Protein AF-A0A1V6JDM8-F1 (afdb_monomer_lite)

Structure (mmCIF, N/CA/C/O backbone):
data_AF-A0A1V6JDM8-F1
#
_entry.id   AF-A0A1V6JDM8-F1
#
loop_
_atom_site.group_PDB
_atom_site.id
_atom_site.type_symbol
_atom_site.label_atom_id
_atom_site.label_alt_id
_atom_site.label_comp_id
_atom_site.label_asym_id
_atom_site.label_entity_id
_atom_site.label_seq_id
_atom_site.pdbx_PDB_ins_code
_atom_site.Cartn_x
_atom_site.Cartn_y
_atom_site.Cartn_z
_atom_site.occupancy
_atom_site.B_iso_or_equiv
_atom_site.auth_seq_id
_atom_site.auth_comp_id
_atom_site.auth_asym_id
_atom_site.auth_atom_id
_atom_site.pdbx_PDB_model_num
ATOM 1 N N . MET A 1 1 ? -4.578 -3.242 -39.789 1.00 44.28 1 MET A N 1
ATOM 2 C CA . MET A 1 1 ? -3.845 -2.438 -38.785 1.00 44.28 1 MET A CA 1
ATOM 3 C C . MET A 1 1 ? -2.534 -3.147 -38.499 1.00 44.28 1 MET A C 1
ATOM 5 O O . MET A 1 1 ? -2.570 -4.309 -38.120 1.00 44.28 1 MET A O 1
ATOM 9 N N . ARG A 1 2 ? -1.386 -2.521 -38.784 1.00 44.81 2 ARG A N 1
ATOM 10 C CA . ARG A 1 2 ? -0.078 -3.112 -38.467 1.00 44.81 2 ARG A CA 1
ATOM 11 C C . ARG A 1 2 ? 0.078 -3.109 -36.947 1.00 44.81 2 ARG A C 1
ATOM 13 O O . ARG A 1 2 ? 0.059 -2.038 -36.350 1.00 44.81 2 ARG A O 1
ATOM 20 N N . ALA A 1 3 ? 0.210 -4.287 -36.342 1.00 54.53 3 ALA A N 1
ATOM 21 C CA . ALA A 1 3 ? 0.717 -4.411 -34.984 1.00 54.53 3 ALA A CA 1
ATOM 22 C C . ALA A 1 3 ? 2.160 -3.894 -35.007 1.00 54.53 3 ALA A C 1
ATOM 24 O O . ALA A 1 3 ? 3.073 -4.586 -35.452 1.00 54.53 3 ALA A O 1
ATOM 25 N N . GLY A 1 4 ? 2.353 -2.623 -34.655 1.00 52.84 4 GLY A N 1
ATOM 26 C CA . GLY A 1 4 ? 3.688 -2.106 -34.408 1.00 52.84 4 GLY A CA 1
ATOM 27 C C . GLY A 1 4 ? 4.301 -2.936 -33.288 1.00 52.84 4 GLY A C 1
ATOM 28 O O . GLY A 1 4 ? 3.636 -3.174 -32.281 1.00 52.84 4 GLY A O 1
ATOM 29 N N . ASN A 1 5 ? 5.540 -3.390 -33.474 1.00 49.69 5 ASN A N 1
ATOM 30 C CA . ASN A 1 5 ? 6.364 -4.014 -32.441 1.00 49.69 5 ASN A CA 1
ATOM 31 C C . ASN A 1 5 ? 6.620 -2.993 -31.311 1.00 49.69 5 ASN A C 1
ATOM 33 O O . ASN A 1 5 ? 7.720 -2.467 -31.160 1.00 49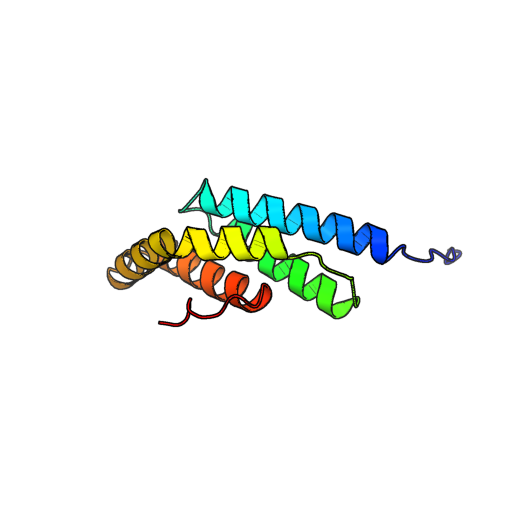.69 5 ASN A O 1
ATOM 37 N N . PHE A 1 6 ? 5.598 -2.668 -30.519 1.00 58.97 6 PHE A N 1
ATOM 38 C CA . PHE A 1 6 ? 5.762 -1.952 -29.266 1.00 58.97 6 PHE A CA 1
ATOM 39 C C . PHE A 1 6 ? 6.357 -2.946 -28.279 1.00 58.97 6 PHE A C 1
ATOM 41 O O . PHE A 1 6 ? 5.650 -3.681 -27.592 1.00 58.97 6 PHE A O 1
ATOM 48 N N . ARG A 1 7 ? 7.691 -2.993 -28.226 1.00 73.00 7 ARG A N 1
ATOM 49 C CA . ARG A 1 7 ? 8.366 -3.501 -27.037 1.00 73.00 7 ARG A CA 1
ATOM 50 C C . ARG A 1 7 ? 7.980 -2.567 -25.897 1.00 73.00 7 ARG A C 1
ATOM 52 O O . ARG A 1 7 ? 8.450 -1.436 -25.834 1.00 73.00 7 ARG A O 1
ATOM 59 N N . LEU A 1 8 ? 7.064 -3.028 -25.052 1.00 76.81 8 LEU A N 1
ATOM 60 C CA . LEU A 1 8 ? 6.730 -2.357 -23.806 1.00 76.81 8 LEU A CA 1
ATOM 61 C C . LEU A 1 8 ? 7.995 -2.274 -22.953 1.00 76.81 8 LEU A C 1
ATOM 63 O O . LEU A 1 8 ? 8.601 -3.295 -22.626 1.00 76.81 8 LEU A O 1
ATOM 67 N N . ASP A 1 9 ? 8.380 -1.052 -22.602 1.00 89.81 9 ASP A N 1
ATOM 68 C CA . ASP A 1 9 ? 9.426 -0.790 -21.622 1.00 89.81 9 ASP A CA 1
ATOM 69 C C . ASP A 1 9 ? 8.880 -1.111 -20.222 1.00 89.81 9 ASP A C 1
ATOM 71 O O . ASP A 1 9 ? 8.335 -0.257 -19.516 1.00 89.81 9 ASP A O 1
ATOM 75 N N . LEU A 1 10 ? 8.945 -2.398 -19.865 1.00 91.00 10 LEU A N 1
ATOM 76 C CA . LEU A 1 10 ? 8.476 -2.906 -18.576 1.00 91.00 10 LEU A CA 1
ATOM 77 C C . LEU A 1 10 ? 9.197 -2.249 -17.386 1.00 91.00 10 LEU A C 1
ATOM 79 O O . LEU A 1 10 ? 8.505 -1.939 -16.416 1.00 91.00 10 LEU A O 1
ATOM 83 N N . PRO A 1 11 ? 10.523 -1.988 -17.423 1.00 94.25 11 PRO A N 1
ATOM 84 C CA . PRO A 1 11 ? 11.198 -1.215 -16.379 1.00 94.25 11 PRO A CA 1
ATOM 85 C C . PRO A 1 11 ? 10.591 0.173 -16.160 1.00 94.25 11 PRO A C 1
ATOM 87 O O . PRO A 1 11 ? 10.224 0.508 -15.034 1.00 94.25 11 PRO A O 1
ATOM 90 N N . THR A 1 12 ? 10.415 0.957 -17.227 1.00 94.12 12 THR A N 1
ATOM 91 C CA . THR A 1 12 ? 9.836 2.306 -17.126 1.00 94.12 12 THR A CA 1
ATOM 92 C C . THR A 1 12 ? 8.393 2.264 -16.626 1.00 94.12 12 THR A C 1
ATOM 94 O O . THR A 1 12 ? 7.990 3.083 -15.793 1.00 94.12 12 THR A O 1
ATOM 97 N N . LEU A 1 13 ? 7.607 1.285 -17.085 1.00 95.12 13 LEU A N 1
ATOM 98 C CA . LEU A 1 13 ? 6.236 1.092 -16.620 1.00 95.12 13 LEU A CA 1
ATOM 99 C C . LEU A 1 13 ? 6.181 0.668 -15.143 1.00 95.12 13 LEU A C 1
ATOM 101 O O . LEU A 1 13 ? 5.325 1.150 -14.402 1.00 95.12 13 LEU A O 1
ATOM 105 N N . GLY A 1 14 ? 7.096 -0.196 -14.702 1.00 96.75 14 GLY A N 1
ATOM 106 C CA . GLY A 1 14 ? 7.226 -0.625 -13.308 1.00 96.75 14 GLY A CA 1
ATOM 107 C C . GLY A 1 14 ? 7.610 0.519 -12.370 1.00 96.75 14 GLY A C 1
ATOM 108 O O . GLY A 1 14 ? 7.015 0.693 -11.304 1.00 96.75 14 GLY A O 1
ATOM 109 N N . GLU A 1 15 ? 8.522 1.378 -12.808 1.00 96.94 15 GLU A N 1
ATOM 110 C CA . GLU A 1 15 ? 8.914 2.591 -12.095 1.00 96.94 15 GLU A CA 1
ATOM 111 C C . GLU A 1 15 ? 7.746 3.601 -12.014 1.00 96.94 15 GLU A C 1
ATOM 113 O O . GLU A 1 15 ? 7.417 4.108 -10.938 1.00 96.94 15 GLU A O 1
ATOM 118 N N . ALA A 1 16 ? 7.013 3.819 -13.112 1.00 96.88 16 ALA A N 1
ATOM 119 C CA . ALA A 1 16 ? 5.801 4.643 -13.097 1.00 96.88 16 ALA A CA 1
ATOM 120 C C . ALA A 1 16 ? 4.710 4.078 -12.165 1.00 96.88 16 ALA A C 1
ATOM 122 O O . ALA A 1 16 ? 4.090 4.831 -11.408 1.00 96.88 16 ALA A O 1
ATOM 123 N N . ALA A 1 17 ? 4.503 2.757 -12.176 1.00 97.75 17 ALA A N 1
ATOM 124 C CA . ALA A 1 17 ? 3.580 2.077 -11.272 1.00 97.75 17 ALA A CA 1
ATOM 125 C C . ALA A 1 17 ? 4.003 2.245 -9.804 1.00 97.75 17 ALA A C 1
ATOM 127 O O . ALA A 1 17 ? 3.163 2.555 -8.960 1.00 97.75 17 ALA A O 1
ATOM 128 N N . SER A 1 18 ? 5.299 2.123 -9.509 1.00 98.25 18 SER A N 1
ATOM 129 C CA . SER A 1 18 ? 5.865 2.300 -8.166 1.00 98.25 18 SER A CA 1
ATOM 130 C C . SER A 1 18 ? 5.601 3.706 -7.624 1.00 98.25 18 SER A C 1
ATOM 132 O O . SER A 1 18 ? 5.065 3.858 -6.524 1.00 98.25 18 SER A O 1
ATOM 134 N N . ARG A 1 19 ? 5.859 4.746 -8.429 1.00 97.81 19 ARG A N 1
ATOM 135 C CA . ARG A 1 19 ? 5.541 6.134 -8.051 1.00 97.81 19 ARG A CA 1
ATOM 136 C C . ARG A 1 19 ? 4.051 6.355 -7.832 1.00 97.81 19 ARG A C 1
ATOM 138 O O . ARG A 1 19 ? 3.667 7.051 -6.891 1.00 97.81 19 ARG A O 1
ATOM 145 N N . ARG A 1 20 ? 3.200 5.768 -8.680 1.00 98.12 20 ARG A N 1
ATOM 146 C CA . ARG A 1 20 ? 1.747 5.900 -8.529 1.00 98.12 20 ARG A CA 1
ATOM 147 C C . ARG A 1 20 ? 1.264 5.250 -7.237 1.00 98.12 20 ARG A C 1
ATOM 149 O O . ARG A 1 20 ? 0.484 5.878 -6.528 1.00 98.12 20 ARG A O 1
ATOM 156 N N . ILE A 1 21 ? 1.763 4.058 -6.905 1.00 98.38 21 ILE A N 1
ATOM 157 C CA . ILE A 1 21 ? 1.480 3.383 -5.630 1.00 98.38 21 ILE A CA 1
ATOM 158 C C . ILE A 1 21 ? 1.905 4.276 -4.459 1.00 98.38 21 ILE A C 1
ATOM 160 O O . ILE A 1 21 ? 1.090 4.525 -3.573 1.00 98.38 21 ILE A O 1
ATOM 164 N N . ALA A 1 22 ? 3.126 4.821 -4.478 1.00 97.69 22 ALA A N 1
ATOM 165 C CA . ALA A 1 22 ? 3.617 5.698 -3.414 1.00 97.69 22 ALA A CA 1
ATOM 166 C C . ALA A 1 22 ? 2.729 6.941 -3.232 1.00 97.69 22 ALA A C 1
ATOM 168 O O . ALA A 1 22 ? 2.372 7.299 -2.106 1.00 97.69 22 ALA A O 1
ATOM 169 N N . ALA A 1 23 ? 2.308 7.571 -4.332 1.00 97.50 23 ALA A N 1
ATOM 170 C CA . ALA A 1 23 ? 1.375 8.693 -4.299 1.00 97.50 23 ALA A CA 1
ATOM 171 C C . ALA A 1 23 ? 0.007 8.292 -3.721 1.00 97.50 23 ALA A C 1
ATOM 173 O O . ALA A 1 23 ? -0.547 9.019 -2.898 1.00 97.50 23 ALA A O 1
ATOM 174 N N . SER A 1 24 ? -0.526 7.128 -4.103 1.00 97.88 24 SER A N 1
ATOM 175 C CA . SER A 1 24 ? -1.809 6.635 -3.594 1.00 97.88 24 SER A CA 1
ATOM 176 C C . SER A 1 24 ? -1.745 6.287 -2.101 1.00 97.88 24 SER A C 1
ATOM 178 O O . SER A 1 24 ? -2.690 6.603 -1.381 1.00 97.88 24 SER A O 1
ATOM 180 N N . VAL A 1 25 ? -0.628 5.748 -1.588 1.00 95.88 25 VAL A N 1
ATOM 181 C CA . VAL A 1 25 ? -0.458 5.517 -0.137 1.00 95.88 25 VAL A CA 1
ATOM 182 C C . VAL A 1 25 ? -0.446 6.844 0.624 1.00 95.88 25 VAL A C 1
ATOM 184 O O . VAL A 1 25 ? -1.157 6.990 1.615 1.00 95.88 25 VAL A O 1
ATOM 187 N N . ARG A 1 26 ? 0.299 7.848 0.141 1.00 95.06 26 ARG A N 1
ATOM 188 C CA . ARG A 1 26 ? 0.315 9.190 0.756 1.00 95.06 26 ARG A CA 1
ATOM 189 C C . ARG A 1 26 ? -1.077 9.828 0.744 1.00 95.06 26 ARG A C 1
ATOM 191 O O . ARG A 1 26 ? -1.502 10.400 1.744 1.00 95.06 26 ARG A O 1
ATOM 198 N N . ALA A 1 27 ? -1.811 9.681 -0.357 1.00 96.00 27 ALA A N 1
ATOM 199 C CA . ALA A 1 27 ? -3.174 10.184 -0.472 1.00 96.00 27 ALA A CA 1
ATOM 200 C C . ALA A 1 27 ? -4.156 9.468 0.472 1.00 96.00 27 ALA A C 1
ATOM 202 O O . ALA A 1 27 ? -5.077 10.116 0.966 1.00 96.00 27 ALA A O 1
ATOM 203 N N . ALA A 1 28 ? -3.961 8.171 0.734 1.00 94.88 28 ALA A N 1
ATOM 204 C CA . ALA A 1 28 ? -4.741 7.410 1.712 1.00 94.88 28 ALA A CA 1
ATOM 205 C C . ALA A 1 28 ? -4.465 7.861 3.156 1.00 94.88 28 ALA A C 1
ATOM 207 O O . ALA A 1 28 ? -5.384 7.956 3.968 1.00 94.88 28 ALA A O 1
ATOM 208 N N . ALA A 1 29 ? -3.202 8.156 3.477 1.00 91.69 29 ALA A N 1
ATOM 209 C CA . ALA A 1 29 ? -2.815 8.678 4.786 1.00 91.69 29 ALA A CA 1
ATOM 210 C C . ALA A 1 29 ? -3.385 10.086 5.034 1.00 91.69 29 ALA A C 1
ATOM 212 O O . ALA A 1 29 ? -3.802 10.401 6.142 1.00 91.69 29 ALA A O 1
ATOM 213 N N . ALA A 1 30 ? -3.442 10.925 3.996 1.00 93.25 30 ALA A N 1
ATOM 214 C CA . ALA A 1 30 ? -3.985 12.279 4.094 1.00 93.25 30 ALA A CA 1
ATOM 215 C C . ALA A 1 30 ? -5.524 12.329 4.145 1.00 93.25 30 ALA A C 1
ATOM 217 O O . ALA A 1 30 ? -6.088 13.323 4.594 1.00 93.25 30 ALA A O 1
ATOM 218 N N . ARG A 1 31 ? -6.212 11.290 3.650 1.00 90.06 31 ARG A N 1
ATOM 219 C CA . ARG A 1 31 ? -7.678 11.250 3.521 1.00 90.06 31 ARG A CA 1
ATOM 220 C C . ARG A 1 31 ? -8.222 9.952 4.118 1.00 90.06 31 ARG A C 1
ATOM 222 O O . ARG A 1 31 ? -8.518 9.011 3.383 1.00 90.06 31 ARG A O 1
ATOM 229 N N . PRO A 1 32 ? -8.341 9.884 5.454 1.00 80.25 32 PRO A N 1
ATOM 230 C CA . PRO A 1 32 ? -8.616 8.645 6.168 1.00 80.25 32 PRO A CA 1
ATOM 231 C C . PRO A 1 32 ? -10.013 8.062 5.950 1.00 80.25 32 PRO A C 1
ATOM 233 O O . PRO A 1 32 ? -10.244 6.926 6.336 1.00 80.25 32 PRO A O 1
ATOM 236 N N . GLU A 1 33 ? -10.916 8.805 5.320 1.00 86.75 33 GLU A N 1
ATOM 237 C CA . GLU A 1 33 ? -12.293 8.379 5.043 1.00 86.75 33 GLU A CA 1
ATOM 238 C C . GLU A 1 33 ? -12.512 8.037 3.562 1.00 86.75 33 GLU A C 1
ATOM 240 O O . GLU A 1 33 ? -13.563 7.532 3.187 1.00 86.75 33 GLU A O 1
ATOM 245 N N . ASP A 1 34 ? -11.506 8.261 2.709 1.00 93.00 34 ASP A N 1
ATOM 246 C CA . ASP A 1 34 ? -11.569 7.929 1.287 1.00 93.00 34 ASP A CA 1
ATOM 247 C C . ASP A 1 34 ? -10.889 6.567 1.036 1.00 93.00 34 ASP A C 1
ATOM 249 O O . ASP A 1 34 ? -9.659 6.466 1.130 1.00 93.00 34 ASP A O 1
ATOM 253 N N . PRO A 1 35 ? -11.638 5.493 0.715 1.00 94.38 35 PRO A N 1
ATOM 254 C CA . PRO A 1 35 ? -11.056 4.186 0.416 1.00 94.38 35 PRO A CA 1
ATOM 255 C C . PRO A 1 35 ? -10.407 4.124 -0.975 1.00 94.38 35 PRO A C 1
ATOM 257 O O . PRO A 1 35 ? -9.626 3.206 -1.245 1.00 94.38 35 PRO A O 1
ATOM 260 N N . MET A 1 36 ? -10.701 5.071 -1.874 1.00 96.38 36 MET A N 1
ATOM 261 C CA . MET A 1 36 ? -10.296 5.000 -3.282 1.00 96.38 36 MET A CA 1
ATOM 262 C C . MET A 1 36 ? -8.780 4.885 -3.491 1.00 96.38 36 MET A C 1
ATOM 264 O O . MET A 1 36 ? -8.366 4.067 -4.318 1.00 96.38 36 MET A O 1
ATOM 268 N N . PRO A 1 37 ? -7.916 5.616 -2.760 1.00 97.00 37 PRO A N 1
ATOM 269 C CA . PRO A 1 37 ? -6.472 5.485 -2.933 1.00 97.00 37 PRO A CA 1
ATOM 270 C C . PRO A 1 37 ? -5.953 4.096 -2.533 1.00 97.00 37 PRO A C 1
ATOM 272 O O . PRO A 1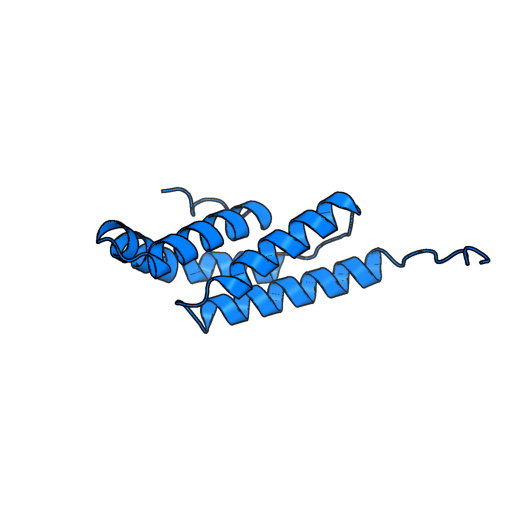 37 ? -5.022 3.582 -3.151 1.00 97.00 37 PRO A O 1
ATOM 275 N N . LEU A 1 38 ? -6.582 3.449 -1.546 1.00 97.12 38 LEU A N 1
ATOM 276 C CA . LEU A 1 38 ? -6.245 2.085 -1.126 1.00 97.12 38 LEU A CA 1
ATOM 277 C C . LEU A 1 38 ? -6.687 1.046 -2.160 1.00 97.12 38 LEU A C 1
ATOM 279 O O . LEU A 1 38 ? -5.937 0.125 -2.492 1.00 97.12 38 LEU A O 1
ATOM 283 N N . GLU A 1 39 ? -7.885 1.215 -2.717 1.00 96.44 39 GLU A N 1
ATOM 284 C CA . GLU A 1 39 ? -8.383 0.373 -3.808 1.00 96.44 39 GLU A CA 1
ATOM 285 C C . GLU A 1 39 ? -7.503 0.488 -5.064 1.00 96.44 39 GLU A C 1
ATOM 287 O O . GLU A 1 39 ? -7.249 -0.509 -5.750 1.00 96.44 39 GLU A O 1
ATOM 292 N N . GLU A 1 40 ? -6.991 1.686 -5.344 1.00 97.44 40 GLU A N 1
ATOM 293 C CA . GLU A 1 40 ? -6.080 1.935 -6.454 1.00 97.44 40 GLU A CA 1
ATOM 294 C C . GLU A 1 40 ? -4.743 1.204 -6.292 1.00 97.44 40 GLU A C 1
ATOM 296 O O . GLU A 1 40 ? -4.294 0.564 -7.245 1.00 97.44 40 GLU A O 1
ATOM 301 N N . ILE A 1 41 ? -4.145 1.210 -5.096 1.00 97.62 41 ILE A N 1
ATOM 302 C CA . ILE A 1 41 ? -2.920 0.441 -4.813 1.00 97.62 41 ILE A CA 1
ATOM 303 C C . ILE A 1 41 ? -3.128 -1.033 -5.164 1.00 97.62 41 ILE A C 1
ATOM 305 O O . ILE A 1 41 ? -2.348 -1.614 -5.920 1.00 97.62 41 ILE A O 1
ATOM 309 N N . ALA A 1 42 ? -4.215 -1.633 -4.670 1.00 95.69 42 ALA A N 1
ATOM 310 C CA . ALA A 1 42 ? -4.523 -3.034 -4.936 1.00 95.69 42 ALA A CA 1
ATOM 311 C C . ALA A 1 42 ? -4.756 -3.309 -6.434 1.00 95.69 42 ALA A C 1
ATOM 313 O O . ALA A 1 42 ? -4.428 -4.387 -6.935 1.00 95.69 42 ALA A O 1
ATOM 314 N N . ARG A 1 43 ? -5.324 -2.353 -7.180 1.00 96.69 43 ARG A N 1
ATOM 315 C CA . ARG A 1 43 ? -5.476 -2.461 -8.638 1.00 96.69 43 ARG A CA 1
ATOM 316 C C . ARG A 1 43 ? -4.117 -2.452 -9.338 1.00 96.69 43 ARG A C 1
ATOM 318 O O . ARG A 1 43 ? -3.847 -3.369 -10.108 1.00 96.69 43 ARG A O 1
ATOM 325 N N . ILE A 1 44 ? -3.262 -1.474 -9.041 1.00 97.69 44 ILE A N 1
ATOM 326 C CA . ILE A 1 44 ? -1.960 -1.316 -9.705 1.00 97.69 44 ILE A CA 1
ATOM 327 C C . ILE A 1 44 ? -1.053 -2.508 -9.410 1.00 97.69 44 ILE A C 1
ATOM 329 O O . ILE A 1 44 ? -0.489 -3.073 -10.342 1.00 97.69 44 ILE A O 1
ATOM 333 N N . VAL A 1 45 ? -0.958 -2.942 -8.149 1.00 96.69 45 VAL A N 1
ATOM 334 C CA . VAL A 1 45 ? -0.110 -4.085 -7.774 1.00 96.69 45 VAL A CA 1
ATOM 335 C C . VAL A 1 45 ? -0.563 -5.369 -8.471 1.00 96.69 45 VAL A C 1
ATOM 337 O O . VAL A 1 45 ? 0.272 -6.128 -8.961 1.00 96.69 45 VAL A O 1
ATOM 340 N N . ARG A 1 46 ? -1.877 -5.615 -8.580 1.00 94.75 46 ARG A N 1
ATOM 341 C CA . ARG A 1 46 ? -2.388 -6.784 -9.316 1.00 94.75 46 ARG A CA 1
ATOM 342 C C . ARG A 1 46 ? -2.041 -6.720 -10.799 1.00 94.75 46 ARG A C 1
ATOM 344 O O . ARG A 1 46 ? -1.570 -7.718 -11.334 1.00 94.75 46 ARG A O 1
ATOM 351 N N . CYS A 1 47 ? -2.214 -5.565 -11.443 1.00 95.12 47 CYS A N 1
ATOM 352 C CA . CYS A 1 47 ? -1.809 -5.386 -12.839 1.00 95.12 47 CYS A CA 1
ATOM 353 C C . CYS A 1 47 ? -0.302 -5.607 -13.012 1.00 95.12 47 CYS A C 1
ATOM 355 O O . CYS A 1 47 ? 0.115 -6.375 -13.874 1.00 95.12 47 CYS A O 1
ATOM 357 N N . ALA A 1 48 ? 0.515 -4.999 -12.155 1.00 95.56 48 ALA A N 1
ATOM 358 C CA . ALA A 1 48 ? 1.962 -5.155 -12.183 1.00 95.56 48 ALA A CA 1
ATOM 359 C C . ALA A 1 48 ? 2.392 -6.618 -12.029 1.00 95.56 48 ALA A C 1
ATOM 361 O O . ALA A 1 48 ? 3.262 -7.074 -12.765 1.00 95.56 48 ALA A O 1
ATOM 362 N N . LYS A 1 49 ? 1.728 -7.382 -11.153 1.00 93.25 49 LYS A N 1
ATOM 363 C CA . LYS A 1 49 ? 1.968 -8.822 -11.001 1.00 93.25 49 LYS A CA 1
ATOM 364 C C . LYS A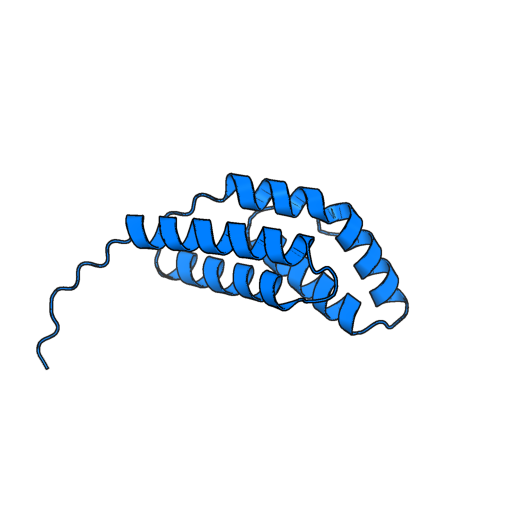 1 49 ? 1.635 -9.608 -12.272 1.00 93.25 49 LYS A C 1
ATOM 366 O O . LYS A 1 49 ? 2.404 -10.487 -12.641 1.00 93.25 49 LYS A O 1
ATOM 371 N N . VAL A 1 50 ? 0.524 -9.293 -12.943 1.00 93.75 50 VAL A N 1
ATOM 372 C CA . VAL A 1 50 ? 0.120 -9.953 -14.202 1.00 93.75 50 VAL A CA 1
ATOM 373 C C . VAL A 1 50 ? 1.146 -9.720 -15.312 1.00 93.75 50 VAL A C 1
ATOM 375 O O . VAL A 1 50 ? 1.470 -10.649 -16.043 1.00 93.75 50 VAL A O 1
ATOM 378 N N . PHE A 1 51 ? 1.683 -8.505 -15.417 1.00 90.56 51 PHE A N 1
ATOM 379 C CA . PHE A 1 51 ? 2.658 -8.143 -16.451 1.00 90.56 51 PHE A CA 1
ATOM 380 C C . PHE A 1 51 ? 4.122 -8.377 -16.044 1.00 90.56 51 PHE A C 1
ATOM 382 O O . PHE A 1 51 ? 5.019 -8.072 -16.828 1.00 90.56 51 PHE A O 1
ATOM 389 N N . GLY A 1 52 ? 4.382 -8.892 -14.837 1.00 92.31 52 GLY A N 1
ATOM 390 C CA . GLY A 1 52 ? 5.741 -9.093 -14.326 1.00 92.31 52 GLY A CA 1
ATOM 391 C C . GLY A 1 52 ? 6.541 -7.793 -14.191 1.00 92.31 52 GLY A C 1
ATOM 392 O O . GLY A 1 52 ? 7.749 -7.792 -14.416 1.00 92.31 52 GLY A O 1
ATOM 393 N N . LEU A 1 53 ? 5.878 -6.677 -13.870 1.00 94.69 53 LEU A N 1
ATOM 394 C CA . LEU A 1 53 ? 6.550 -5.386 -13.742 1.00 94.69 53 LEU A CA 1
ATOM 395 C C . LEU A 1 53 ? 7.439 -5.364 -12.492 1.00 94.69 53 LEU A C 1
ATOM 397 O O . LEU A 1 53 ? 6.966 -5.726 -11.409 1.00 94.69 53 LEU A O 1
ATOM 401 N N . PRO A 1 54 ? 8.690 -4.887 -12.599 1.00 94.12 54 PRO A N 1
ATOM 402 C CA . PRO A 1 54 ? 9.514 -4.645 -11.426 1.00 94.12 54 PRO A CA 1
ATOM 403 C C . PRO A 1 54 ? 8.907 -3.494 -10.616 1.00 94.12 54 PRO A C 1
ATOM 405 O O . PRO A 1 54 ? 8.637 -2.424 -11.157 1.00 94.12 54 PRO A O 1
ATOM 408 N N . LEU A 1 55 ? 8.678 -3.713 -9.321 1.00 96.69 55 LEU A N 1
ATOM 409 C CA . LEU A 1 55 ? 8.148 -2.692 -8.419 1.00 96.69 55 LEU A CA 1
ATOM 410 C C . LEU A 1 55 ? 9.145 -2.368 -7.308 1.00 96.69 55 LEU A C 1
ATOM 412 O O . LEU A 1 55 ? 9.665 -3.268 -6.649 1.00 96.69 55 LEU A O 1
ATOM 416 N N . THR A 1 56 ? 9.310 -1.078 -7.032 1.00 96.19 56 THR A N 1
ATOM 417 C CA . THR A 1 56 ? 10.060 -0.562 -5.885 1.00 96.19 56 THR A CA 1
ATOM 418 C C . THR A 1 56 ? 9.064 -0.107 -4.823 1.00 96.19 56 THR A C 1
ATOM 420 O O . THR A 1 56 ? 8.481 0.971 -4.911 1.00 96.19 56 THR A O 1
ATOM 423 N N . LEU A 1 57 ? 8.821 -0.953 -3.817 1.00 96.19 57 LEU A N 1
ATOM 424 C CA . LEU A 1 57 ? 7.714 -0.762 -2.867 1.00 96.19 57 LEU A CA 1
ATOM 425 C C . LEU A 1 57 ? 8.128 -0.221 -1.497 1.00 96.19 57 LEU A C 1
ATOM 427 O O . LEU A 1 57 ? 7.251 0.053 -0.684 1.00 96.19 57 LEU A O 1
ATOM 431 N N . TRP A 1 58 ? 9.422 -0.035 -1.235 1.00 94.69 58 TRP A N 1
ATOM 432 C CA . TRP A 1 58 ? 9.933 0.276 0.104 1.00 94.69 58 TRP A CA 1
ATOM 433 C C . TRP A 1 58 ? 9.268 1.499 0.758 1.00 94.69 58 TRP A C 1
ATOM 435 O O . TRP A 1 58 ? 8.756 1.413 1.874 1.00 94.69 58 TRP A O 1
ATOM 445 N N . GLU A 1 59 ? 9.183 2.627 0.047 1.00 92.38 59 GLU A N 1
ATOM 446 C CA . GLU A 1 59 ? 8.506 3.826 0.565 1.00 92.38 59 GLU A CA 1
ATOM 447 C C . GLU A 1 59 ? 7.017 3.580 0.838 1.0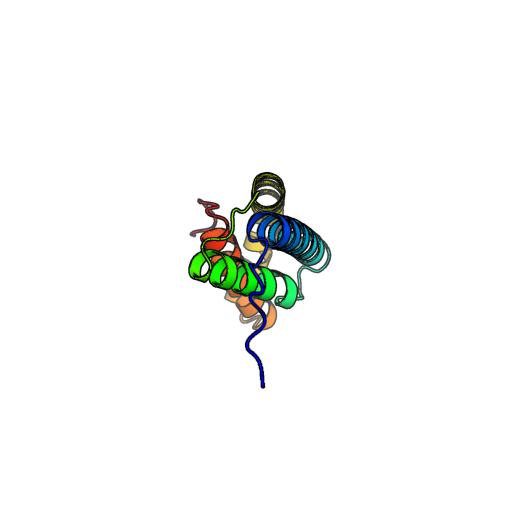0 92.38 59 GLU A C 1
ATOM 449 O O . GLU A 1 59 ? 6.473 4.030 1.847 1.00 92.38 59 GLU A O 1
ATOM 454 N N . SER A 1 60 ? 6.361 2.834 -0.053 1.00 96.12 60 SER A N 1
ATOM 455 C CA . SER A 1 60 ? 4.937 2.509 0.049 1.00 96.12 60 SER A CA 1
ATOM 456 C C . SER A 1 60 ? 4.658 1.586 1.235 1.00 96.12 60 SER A C 1
ATOM 458 O O . SER A 1 60 ? 3.673 1.775 1.945 1.00 96.12 60 SER A O 1
ATOM 460 N N . GLN A 1 61 ? 5.544 0.621 1.488 1.00 95.81 61 GLN A N 1
ATOM 461 C CA . GLN A 1 61 ? 5.487 -0.271 2.645 1.00 95.81 61 GLN A CA 1
ATOM 462 C C . GLN A 1 61 ? 5.640 0.514 3.949 1.00 95.81 61 GLN A C 1
ATOM 464 O O . GLN A 1 61 ? 4.809 0.367 4.843 1.00 95.81 61 GLN A O 1
ATOM 469 N N . ASN A 1 62 ? 6.639 1.397 4.040 1.00 94.12 62 ASN A N 1
ATOM 470 C CA . ASN A 1 62 ? 6.863 2.220 5.231 1.00 94.12 62 ASN A CA 1
ATOM 471 C C . ASN A 1 62 ? 5.687 3.156 5.520 1.00 94.12 62 ASN A C 1
ATOM 473 O O . ASN A 1 62 ? 5.218 3.231 6.657 1.00 94.12 62 ASN A O 1
ATOM 477 N N . ALA A 1 63 ? 5.158 3.822 4.493 1.00 92.44 63 ALA A N 1
ATOM 478 C CA . ALA A 1 63 ? 3.985 4.672 4.650 1.00 92.44 63 ALA A CA 1
ATOM 479 C C . ALA A 1 63 ? 2.744 3.858 5.069 1.00 92.44 63 ALA A C 1
ATOM 481 O O . ALA A 1 63 ? 2.022 4.265 5.978 1.00 92.44 63 ALA A O 1
ATOM 482 N N . CYS A 1 64 ? 2.543 2.664 4.498 1.00 94.31 64 CYS A N 1
ATOM 483 C CA . CYS A 1 64 ? 1.466 1.756 4.899 1.00 94.31 64 CYS A CA 1
ATOM 484 C C . CYS A 1 64 ? 1.603 1.294 6.362 1.00 94.31 64 CYS A C 1
ATOM 486 O O . CYS A 1 64 ? 0.604 1.223 7.077 1.00 94.31 64 CYS A O 1
ATOM 488 N N . ILE A 1 65 ? 2.822 1.015 6.839 1.00 93.12 65 ILE A N 1
ATOM 489 C CA . ILE A 1 65 ? 3.086 0.685 8.251 1.00 93.12 65 ILE A CA 1
ATOM 490 C C . ILE A 1 65 ? 2.730 1.872 9.158 1.00 93.12 65 ILE A C 1
ATOM 492 O O . ILE A 1 65 ? 2.106 1.680 10.203 1.00 93.12 65 ILE A O 1
ATOM 496 N N . GLY A 1 66 ? 3.061 3.099 8.744 1.00 93.19 66 GLY A N 1
ATOM 497 C CA . GLY A 1 66 ? 2.715 4.323 9.475 1.00 93.19 66 GLY A CA 1
ATOM 498 C C . GLY A 1 66 ? 1.206 4.529 9.668 1.00 93.19 66 GLY A C 1
ATOM 499 O O . GLY A 1 66 ? 0.779 5.108 10.666 1.00 93.19 66 GLY A O 1
ATOM 500 N N . MET A 1 67 ? 0.378 3.986 8.775 1.00 93.62 67 MET A N 1
ATOM 501 C CA . MET A 1 67 ? -1.084 4.090 8.836 1.00 93.62 67 MET A CA 1
ATOM 502 C C . MET A 1 67 ? -1.750 3.107 9.820 1.00 93.62 67 MET A C 1
ATOM 504 O O . MET A 1 67 ? -2.969 3.141 9.983 1.00 93.62 67 MET A O 1
ATOM 508 N N . ARG A 1 68 ? -0.999 2.249 10.529 1.00 91.81 68 ARG A N 1
ATOM 509 C CA . ARG A 1 68 ? -1.572 1.253 11.462 1.00 91.81 68 ARG A CA 1
ATOM 510 C C . ARG A 1 68 ? -2.461 1.858 12.551 1.00 91.81 68 ARG A C 1
ATOM 512 O O . ARG A 1 68 ? -3.494 1.283 12.884 1.00 91.81 68 ARG A O 1
ATOM 519 N N . ARG A 1 69 ? -2.096 3.029 13.088 1.00 92.38 69 ARG A N 1
ATOM 520 C CA . ARG A 1 69 ? -2.923 3.725 14.092 1.00 92.38 69 ARG A CA 1
ATOM 521 C C . ARG A 1 69 ? -4.283 4.117 13.508 1.00 92.38 69 ARG A C 1
ATOM 523 O O . ARG A 1 69 ? -5.306 3.913 14.149 1.00 92.38 69 ARG A O 1
ATOM 530 N N . GLN A 1 70 ? -4.290 4.648 12.290 1.00 92.81 70 GLN A N 1
ATOM 531 C CA . GLN A 1 70 ? -5.511 5.016 11.578 1.00 92.81 70 GLN A CA 1
ATOM 532 C C . GLN A 1 70 ? -6.365 3.784 11.262 1.00 92.81 70 GLN A C 1
ATOM 534 O O . GLN A 1 70 ? -7.578 3.818 11.444 1.00 92.81 70 GLN A O 1
ATOM 539 N N . TYR A 1 71 ? -5.736 2.671 10.881 1.00 93.81 71 TYR A N 1
ATOM 540 C CA . TYR A 1 71 ? -6.437 1.405 10.685 1.00 93.81 71 TYR A CA 1
ATOM 541 C C . TYR A 1 71 ? -7.128 0.900 11.953 1.00 93.81 71 TYR A C 1
ATOM 543 O O . TYR A 1 71 ? -8.291 0.514 11.883 1.00 93.81 71 TYR A O 1
ATOM 551 N N . ALA A 1 72 ? -6.477 0.978 13.116 1.00 93.56 72 ALA A N 1
ATOM 552 C CA . ALA A 1 72 ? -7.108 0.612 14.384 1.00 93.56 72 ALA A CA 1
ATOM 553 C C . ALA A 1 72 ? -8.353 1.470 14.689 1.00 93.56 72 ALA A C 1
ATOM 555 O O . ALA A 1 72 ? -9.374 0.943 15.132 1.00 93.56 72 ALA A O 1
ATOM 556 N N . VAL A 1 73 ? -8.300 2.776 14.400 1.00 94.56 73 VAL A N 1
ATOM 557 C CA . VAL A 1 73 ? -9.453 3.682 14.554 1.00 94.56 73 VAL A CA 1
ATOM 558 C C . VAL A 1 73 ? -10.595 3.293 13.611 1.00 94.56 73 VAL A C 1
ATOM 560 O O . VAL A 1 73 ? -11.744 3.214 14.043 1.00 94.56 73 VAL A O 1
ATOM 563 N N . MET A 1 74 ? -10.294 3.007 12.342 1.00 94.06 74 MET A N 1
ATOM 564 C CA . MET A 1 74 ? -11.311 2.603 11.363 1.00 94.06 74 MET A CA 1
ATOM 565 C C . MET A 1 74 ? -11.931 1.247 11.699 1.00 94.06 74 MET A C 1
ATOM 567 O O . MET A 1 74 ? -13.142 1.100 11.607 1.00 94.06 74 MET A O 1
ATOM 571 N N . GLN A 1 75 ? -11.143 0.291 12.193 1.00 94.94 75 GLN A N 1
ATOM 572 C CA . GLN A 1 75 ? -11.659 -0.987 12.695 1.00 94.94 75 GLN A CA 1
ATOM 573 C C . GLN A 1 75 ? -12.622 -0.792 13.873 1.00 94.94 75 GLN A C 1
ATOM 575 O O . GLN A 1 75 ? -13.678 -1.421 13.923 1.00 94.94 75 GLN A O 1
ATOM 580 N N . GLN A 1 76 ? -12.301 0.108 14.808 1.00 95.62 76 GLN A N 1
ATOM 581 C CA . GLN A 1 76 ? -13.195 0.406 15.926 1.00 95.62 76 GLN A CA 1
ATOM 582 C C . GLN A 1 76 ? -14.509 1.044 15.454 1.00 95.62 76 GLN A C 1
ATOM 584 O O . GLN A 1 76 ? -15.574 0.680 15.952 1.00 95.62 76 GLN A O 1
ATOM 589 N N . ARG A 1 77 ? -14.444 1.990 14.509 1.00 95.25 77 ARG A N 1
ATOM 590 C CA . ARG A 1 77 ? -15.630 2.625 13.910 1.00 95.25 77 ARG A CA 1
ATOM 591 C C . ARG A 1 77 ? -16.485 1.606 13.155 1.00 95.25 77 ARG A C 1
ATOM 593 O O . ARG A 1 77 ? -17.688 1.544 13.393 1.00 95.25 77 ARG A O 1
ATOM 600 N N . ALA A 1 78 ? -15.863 0.755 12.341 1.00 94.69 78 ALA A N 1
ATOM 601 C CA . ALA A 1 78 ? -16.534 -0.328 11.627 1.00 94.69 78 ALA A CA 1
ATOM 602 C C . ALA A 1 78 ? -17.277 -1.267 12.591 1.00 94.69 78 ALA A C 1
ATOM 604 O O . ALA A 1 78 ? -18.447 -1.573 12.383 1.00 94.69 78 ALA A O 1
ATOM 605 N N . GLY A 1 79 ? -16.654 -1.629 13.720 1.00 94.69 79 GLY A N 1
ATOM 606 C CA . GLY A 1 79 ? -17.289 -2.433 14.771 1.00 94.69 79 GLY A CA 1
ATOM 607 C C . GLY A 1 79 ? -18.507 -1.781 15.443 1.00 94.69 79 GLY A C 1
ATOM 608 O O . GLY A 1 79 ? -19.261 -2.464 16.130 1.00 94.69 79 GLY A O 1
ATOM 609 N N . ARG A 1 80 ? -18.724 -0.474 15.246 1.00 96.00 80 ARG A N 1
ATOM 610 C CA . ARG A 1 80 ? -19.913 0.26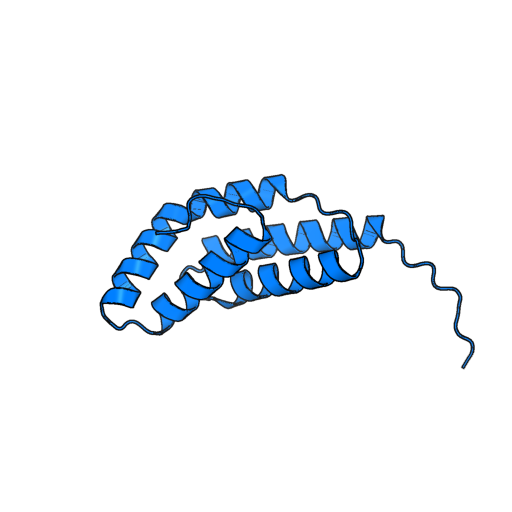9 15.703 1.00 96.00 80 ARG A CA 1
ATOM 611 C C . ARG A 1 80 ? -20.964 0.460 14.600 1.00 96.00 80 ARG A C 1
ATOM 613 O O . ARG A 1 80 ? -21.948 1.152 14.838 1.00 96.00 80 ARG A O 1
ATOM 620 N N . GLY A 1 81 ? -20.766 -0.136 13.422 1.00 95.00 81 GLY A N 1
ATOM 621 C CA . GLY A 1 81 ? -21.685 -0.049 12.283 1.00 95.00 81 GLY A CA 1
ATOM 622 C C . GLY A 1 81 ? -21.390 1.086 11.297 1.00 95.00 81 GLY A C 1
ATOM 623 O O . GLY A 1 81 ? -22.239 1.396 10.466 1.00 95.00 81 GLY A O 1
ATOM 624 N N . ASP A 1 82 ? -20.215 1.718 11.371 1.00 94.88 82 ASP A N 1
ATOM 625 C CA . ASP A 1 82 ? -19.787 2.719 10.386 1.00 94.88 82 ASP A CA 1
ATOM 626 C C . ASP A 1 82 ? -19.337 2.030 9.083 1.00 94.88 82 ASP A C 1
ATOM 628 O O . ASP A 1 82 ? -18.236 1.477 8.998 1.00 94.88 82 ASP A O 1
ATOM 632 N N . GLY A 1 83 ? -20.208 2.051 8.070 1.00 92.62 83 GLY A N 1
ATOM 633 C CA . GLY A 1 83 ? -19.972 1.386 6.785 1.00 92.62 83 GLY A CA 1
ATOM 634 C C . GLY A 1 83 ? -18.830 1.993 5.960 1.00 92.62 83 GLY A C 1
ATOM 635 O O . GLY A 1 83 ? -18.136 1.267 5.244 1.00 92.62 83 GLY A O 1
ATOM 636 N N . ASP A 1 84 ? -18.573 3.297 6.088 1.00 91.69 84 ASP A N 1
ATOM 637 C CA . ASP A 1 84 ? -17.450 3.942 5.401 1.00 91.69 84 ASP A CA 1
ATOM 638 C C . ASP A 1 84 ? -16.123 3.507 6.028 1.00 91.69 84 ASP A C 1
ATOM 640 O O . ASP A 1 84 ? -15.171 3.157 5.319 1.00 91.69 84 ASP A O 1
ATOM 644 N N . ALA A 1 85 ? -16.083 3.427 7.360 1.00 94.00 85 ALA A N 1
ATOM 645 C CA . ALA A 1 85 ? -14.935 2.894 8.080 1.00 94.00 85 ALA A CA 1
ATOM 646 C C . ALA A 1 85 ? -14.689 1.409 7.766 1.00 94.00 85 ALA A C 1
ATOM 648 O O . ALA A 1 85 ? -13.536 1.006 7.594 1.00 94.00 85 ALA A O 1
ATOM 649 N N . GLU A 1 86 ? -15.746 0.601 7.628 1.00 94.94 86 GLU A N 1
ATOM 650 C CA . GLU A 1 86 ? -15.640 -0.801 7.209 1.00 94.94 86 GLU A CA 1
ATOM 651 C C . GLU A 1 86 ? -15.037 -0.918 5.804 1.00 94.94 86 GLU A C 1
ATOM 653 O O . GLU A 1 86 ? -14.080 -1.672 5.578 1.00 94.94 86 GLU A O 1
ATOM 658 N N . ARG A 1 87 ? -15.544 -0.124 4.854 1.00 94.88 87 ARG A N 1
ATOM 659 C CA . ARG A 1 87 ? -15.032 -0.109 3.482 1.00 94.88 87 ARG A CA 1
ATOM 660 C C . ARG A 1 87 ? -13.565 0.308 3.443 1.00 94.88 87 ARG A C 1
ATOM 662 O O . ARG A 1 87 ? -12.766 -0.337 2.753 1.00 94.88 87 ARG A O 1
ATOM 669 N N . TRP A 1 88 ? -13.199 1.342 4.198 1.00 95.38 88 TRP A N 1
ATOM 670 C CA . TRP A 1 88 ? -11.821 1.806 4.308 1.00 95.38 88 TRP A CA 1
ATOM 671 C C . TRP A 1 88 ? -10.908 0.741 4.921 1.00 95.38 88 TRP A C 1
ATOM 673 O O . TRP A 1 88 ? -9.878 0.408 4.332 1.00 95.38 88 TRP A O 1
ATOM 683 N N . ALA A 1 89 ? -11.296 0.139 6.050 1.00 95.00 89 ALA A N 1
ATOM 684 C CA . ALA A 1 89 ? -10.517 -0.900 6.724 1.00 95.00 89 ALA A CA 1
ATOM 685 C C . ALA A 1 89 ? -10.314 -2.130 5.822 1.00 95.00 89 ALA A C 1
ATOM 687 O O . ALA A 1 89 ? -9.202 -2.657 5.701 1.00 95.00 89 ALA A O 1
ATOM 688 N N . GLY A 1 90 ? -11.360 -2.538 5.100 1.00 95.19 90 GLY A N 1
ATOM 689 C CA . GLY A 1 90 ? -11.280 -3.599 4.102 1.00 95.19 90 GLY A CA 1
ATOM 690 C C . GLY A 1 90 ? -10.337 -3.260 2.943 1.00 95.19 90 GLY A C 1
ATOM 691 O O . GLY A 1 90 ? -9.562 -4.119 2.508 1.00 95.19 90 GLY A O 1
ATOM 692 N N . ALA A 1 91 ? -10.367 -2.020 2.447 1.00 96.31 91 ALA A N 1
ATOM 693 C CA . ALA A 1 91 ? -9.451 -1.549 1.411 1.00 96.31 91 ALA A CA 1
ATOM 694 C C . ALA A 1 91 ? -7.999 -1.507 1.909 1.00 96.31 91 ALA A C 1
ATOM 696 O O . ALA A 1 91 ? -7.102 -1.966 1.199 1.00 96.31 91 ALA A O 1
ATOM 697 N N . PHE A 1 92 ? -7.778 -1.056 3.145 1.00 95.62 92 PHE A N 1
ATOM 698 C CA . PHE A 1 92 ? -6.462 -1.000 3.773 1.00 95.62 92 PHE A CA 1
ATOM 699 C C . PHE A 1 92 ? -5.846 -2.389 3.898 1.00 95.62 92 PHE A C 1
ATOM 701 O O . PHE A 1 92 ? -4.728 -2.608 3.436 1.00 95.62 92 PHE A O 1
ATOM 708 N N . ARG A 1 93 ? -6.599 -3.360 4.426 1.00 95.38 93 ARG A N 1
ATOM 709 C CA . ARG A 1 93 ? -6.137 -4.748 4.558 1.00 95.38 93 ARG A CA 1
ATOM 710 C C . ARG A 1 93 ? -5.715 -5.340 3.210 1.00 95.38 93 ARG A C 1
ATOM 712 O O . ARG A 1 93 ? -4.664 -5.971 3.113 1.00 95.38 93 ARG A O 1
ATOM 719 N N . ARG A 1 94 ? -6.498 -5.107 2.148 1.00 95.81 94 ARG A N 1
ATOM 720 C CA . ARG A 1 94 ? -6.157 -5.566 0.788 1.00 95.81 94 ARG A CA 1
ATOM 721 C C . ARG A 1 94 ? -4.901 -4.884 0.247 1.00 95.81 94 ARG A C 1
ATOM 723 O O . ARG A 1 94 ? -4.063 -5.560 -0.348 1.00 95.81 94 ARG A O 1
ATOM 730 N N . ALA A 1 95 ? -4.770 -3.573 0.440 1.00 96.00 95 ALA A N 1
ATOM 731 C CA . ALA A 1 95 ? -3.599 -2.817 0.008 1.00 96.00 95 ALA A CA 1
ATOM 732 C C . ALA A 1 95 ? -2.332 -3.279 0.747 1.00 96.00 95 ALA A C 1
ATOM 734 O O . ALA A 1 95 ? -1.336 -3.584 0.098 1.00 96.00 95 ALA A O 1
ATOM 735 N N . ALA A 1 96 ? -2.390 -3.427 2.074 1.00 95.25 96 ALA A N 1
ATOM 736 C CA . ALA A 1 96 ? -1.285 -3.919 2.895 1.00 95.25 96 ALA A CA 1
ATOM 737 C C . ALA A 1 96 ? -0.816 -5.314 2.451 1.00 95.25 96 ALA A C 1
ATOM 739 O O . ALA A 1 96 ? 0.381 -5.525 2.253 1.00 95.25 96 ALA A O 1
ATOM 740 N N . ALA A 1 97 ? -1.754 -6.234 2.192 1.00 94.62 97 ALA A N 1
ATOM 741 C CA . ALA A 1 97 ? -1.441 -7.561 1.664 1.00 94.62 97 ALA A CA 1
ATOM 742 C C . ALA A 1 97 ? -0.769 -7.495 0.281 1.00 94.62 97 ALA A C 1
ATOM 744 O O . ALA A 1 97 ? 0.226 -8.177 0.045 1.00 94.62 97 ALA A O 1
ATOM 745 N N . CYS A 1 98 ? -1.259 -6.635 -0.621 1.00 94.75 98 CYS A N 1
ATOM 746 C CA . CYS A 1 98 ? -0.640 -6.418 -1.933 1.00 94.75 98 CYS A CA 1
ATOM 747 C C . CYS A 1 98 ? 0.789 -5.864 -1.816 1.00 94.75 98 CYS A C 1
ATOM 749 O O . CYS A 1 98 ? 1.663 -6.251 -2.584 1.00 94.75 98 CYS A O 1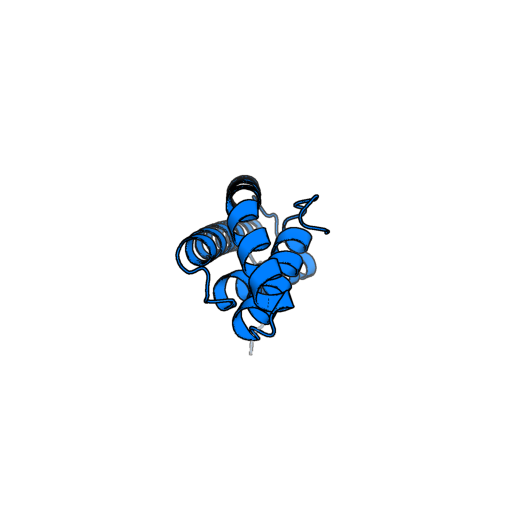
ATOM 751 N N . LEU A 1 99 ? 1.038 -4.985 -0.844 1.00 94.25 99 LEU A N 1
ATOM 752 C CA . LEU A 1 99 ? 2.359 -4.415 -0.578 1.00 94.25 99 LEU A CA 1
ATOM 753 C C . LEU A 1 99 ? 3.294 -5.373 0.180 1.00 94.25 99 LEU A C 1
ATOM 755 O O . LEU A 1 99 ? 4.465 -5.046 0.369 1.00 94.25 99 LEU A O 1
ATOM 759 N N . GLY A 1 100 ? 2.810 -6.535 0.630 1.00 93.25 100 GLY A N 1
ATOM 760 C CA . GLY A 1 100 ? 3.584 -7.475 1.446 1.00 93.25 100 GLY A CA 1
ATOM 761 C C . GLY A 1 100 ? 3.807 -7.008 2.891 1.00 93.25 100 GLY A C 1
ATOM 762 O O . GLY A 1 100 ? 4.719 -7.489 3.564 1.00 93.25 100 GLY A O 1
ATOM 763 N N . VAL A 1 101 ? 2.994 -6.068 3.383 1.00 90.94 101 VAL A N 1
ATOM 764 C CA . VAL A 1 101 ? 3.069 -5.565 4.759 1.00 90.94 101 VAL A CA 1
ATOM 765 C C . VAL A 1 101 ? 2.300 -6.507 5.685 1.00 90.94 101 VAL A C 1
ATOM 767 O O . VAL A 1 101 ? 1.074 -6.587 5.639 1.00 90.94 101 VAL A O 1
ATOM 770 N N . ARG A 1 102 ? 3.033 -7.207 6.556 1.00 78.62 102 ARG A N 1
ATOM 771 C CA . ARG A 1 102 ? 2.477 -8.108 7.582 1.00 78.62 102 ARG A CA 1
ATOM 772 C C . ARG A 1 102 ? 2.075 -7.346 8.850 1.00 78.62 102 ARG A C 1
ATOM 774 O O . ARG A 1 102 ? 2.552 -6.234 9.094 1.00 78.62 102 ARG A O 1
ATOM 781 N N . GLY A 1 103 ? 1.202 -7.937 9.668 1.00 63.09 103 GLY A N 1
ATOM 782 C CA . GLY A 1 103 ? 0.783 -7.359 10.955 1.00 63.09 103 GLY A CA 1
ATOM 783 C C . GLY A 1 103 ? -0.266 -6.245 10.854 1.00 63.09 103 GLY A C 1
ATOM 784 O O . GLY A 1 103 ? -0.351 -5.402 11.741 1.00 63.09 103 GLY A O 1
ATOM 785 N N . CYS A 1 104 ? -1.024 -6.208 9.755 1.00 54.97 104 CYS A N 1
ATOM 786 C CA . CYS A 1 104 ? -2.321 -5.513 9.683 1.00 54.97 104 CYS A CA 1
ATOM 787 C C . CYS A 1 104 ? -3.496 -6.509 9.789 1.00 54.97 104 CYS A C 1
ATOM 789 O O . CYS A 1 104 ? -4.660 -6.142 9.630 1.00 54.97 104 CYS A O 1
ATOM 791 N N . GLU A 1 105 ? -3.166 -7.778 10.015 1.00 45.59 105 GLU A N 1
ATOM 792 C CA . GLU A 1 105 ? -4.082 -8.852 10.364 1.00 45.59 105 GLU A CA 1
ATOM 793 C C . GLU A 1 105 ? -4.375 -8.680 11.854 1.00 45.59 105 GLU A C 1
ATOM 795 O O . GLU A 1 105 ? -3.449 -8.674 12.667 1.00 45.59 105 GLU A O 1
ATOM 800 N N . VAL A 1 106 ? -5.640 -8.409 12.168 1.00 39.59 106 VAL A N 1
ATOM 801 C CA . VAL A 1 106 ? -6.173 -8.530 13.527 1.00 39.59 106 VAL A CA 1
ATOM 802 C C . VAL A 1 106 ? -6.726 -9.938 13.643 1.00 39.59 106 VAL A C 1
ATOM 804 O O . VAL A 1 106 ? -7.414 -10.336 12.671 1.00 39.59 106 VAL A O 1
#

Sequence (106 aa):
MRAGNFRLDLPTLGEAASRRIAASVRAAAARPEDPMPLEEIARIVRCAKVFGLPLTLWESQNACIGMRRQYAVMQQRAGRGDGDAERWAGAFRRAAACLGVRGCEV

Radius of gyration: 15.67 Å; chains: 1; bounding box: 33×22×55 Å

pLDDT: mean 89.98, std 13.4, range [39.59, 98.38]

Secondary structure (DSSP, 8-state):
---------HHHHHHHHHHHHHHHHHHHHH-TT--HHHHHHHHHHHHHHHHT-----HHHHHHHHHTHHHHHHHHHHHTTT-HHHHHHHHHHHHHHHHTT--S---

Foldseek 3Di:
DDPPPPPPPLAVVQAVLQVLLLVLLVVCLVPVLDLVSLLVLLVSLVVCVVVVRDHDLVNNLVSLVVCLVSLVVLVVCVVVVPVSSVSNNVSSVSNCVSSVNPDSPD